Protein AF-A0A940TQE4-F1 (afdb_monomer_lite)

pLDDT: mean 84.97, std 13.06, range [47.72, 95.81]

Radius of gyration: 11.83 Å; chains: 1; bounding box: 35×18×20 Å

Secondary structure (DSSP, 8-state):
---EEEEETTEEEEEE-HHHHHT-HHHHHHHH-HHHHHHTTS----

Structure (mmCIF, N/CA/C/O backbone):
data_AF-A0A940TQE4-F1
#
_entry.id   AF-A0A940TQE4-F1
#
loop_
_atom_site.group_PDB
_atom_site.id
_atom_site.type_symbol
_atom_site.label_atom_id
_atom_site.label_alt_id
_atom_site.label_comp_id
_atom_site.label_asym_id
_atom_site.label_entity_id
_atom_site.label_seq_id
_atom_site.pdbx_PDB_ins_code
_atom_site.Cartn_x
_atom_site.Cartn_y
_atom_site.Cartn_z
_atom_site.occupancy
_atom_site.B_iso_or_equiv
_atom_site.auth_seq_id
_atom_site.auth_comp_id
_atom_site.auth_asym_id
_atom_site.auth_atom_id
_atom_site.pdbx_PDB_model_num
ATOM 1 N N . ALA A 1 1 ? -8.770 12.552 14.197 1.00 65.81 1 ALA A N 1
ATOM 2 C CA . ALA A 1 1 ? -7.677 11.777 13.595 1.00 65.81 1 ALA A CA 1
ATOM 3 C C . ALA A 1 1 ? -8.220 11.243 12.291 1.00 65.81 1 ALA A C 1
ATOM 5 O O . ALA A 1 1 ? -9.276 10.623 12.323 1.00 65.81 1 ALA A O 1
ATOM 6 N N . ASP A 1 2 ? -7.584 11.575 11.177 1.00 84.44 2 ASP A N 1
ATOM 7 C CA . ASP A 1 2 ? -7.970 11.050 9.872 1.00 84.44 2 ASP A CA 1
ATOM 8 C C . ASP A 1 2 ? -7.344 9.663 9.697 1.00 84.44 2 ASP A C 1
ATOM 10 O O . ASP A 1 2 ? -6.139 9.488 9.888 1.00 84.44 2 ASP A O 1
ATOM 14 N N . GLU A 1 3 ? -8.177 8.668 9.406 1.00 91.19 3 GLU A N 1
ATOM 15 C CA . GLU A 1 3 ? -7.745 7.305 9.103 1.00 91.19 3 GLU A CA 1
ATOM 16 C C . GLU A 1 3 ? -7.734 7.108 7.588 1.00 91.19 3 GLU A C 1
ATOM 18 O O . GLU A 1 3 ? -8.674 7.477 6.880 1.00 91.19 3 GLU A O 1
ATOM 23 N N . ILE A 1 4 ? -6.647 6.530 7.088 1.00 94.12 4 ILE A N 1
ATOM 24 C CA . ILE A 1 4 ? -6.425 6.256 5.675 1.00 94.12 4 ILE A CA 1
ATOM 25 C C . ILE A 1 4 ? -6.404 4.747 5.484 1.00 94.12 4 ILE A C 1
ATOM 27 O O . ILE A 1 4 ? -5.692 4.033 6.186 1.00 94.12 4 ILE A O 1
ATOM 31 N N . VAL A 1 5 ? -7.132 4.273 4.474 1.00 95.12 5 VAL A N 1
ATOM 32 C CA . VAL A 1 5 ? -7.060 2.893 3.988 1.00 95.12 5 VAL A CA 1
ATOM 33 C C . VAL A 1 5 ? -6.430 2.891 2.602 1.00 95.12 5 VAL A C 1
ATOM 35 O O . VAL A 1 5 ? -6.914 3.548 1.683 1.00 95.12 5 VAL A O 1
ATOM 38 N N . VAL A 1 6 ? -5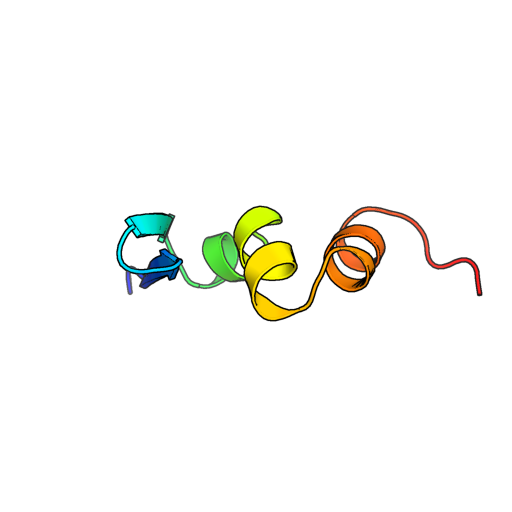.363 2.111 2.448 1.00 94.38 6 VAL A N 1
ATOM 39 C CA . VAL A 1 6 ? -4.686 1.877 1.172 1.00 94.38 6 VAL A CA 1
ATOM 40 C C . VAL A 1 6 ? -5.139 0.538 0.608 1.00 94.38 6 VAL A C 1
ATOM 42 O O . VAL A 1 6 ? -5.096 -0.484 1.300 1.00 94.38 6 VAL A O 1
ATOM 45 N N . LEU A 1 7 ? -5.557 0.538 -0.657 1.00 95.00 7 LEU A N 1
ATOM 46 C CA . LEU A 1 7 ? -6.002 -0.651 -1.376 1.00 95.00 7 LEU A CA 1
ATOM 47 C C . LEU A 1 7 ? -5.063 -0.943 -2.548 1.00 95.00 7 LEU A C 1
ATOM 49 O O . LEU A 1 7 ? -4.770 -0.053 -3.340 1.00 95.00 7 LEU A O 1
ATOM 53 N N . ASP A 1 8 ? -4.676 -2.206 -2.690 1.00 91.44 8 ASP A N 1
ATOM 54 C CA . ASP A 1 8 ? -3.938 -2.735 -3.833 1.00 91.44 8 ASP A CA 1
ATOM 55 C C . ASP A 1 8 ? -4.812 -3.767 -4.558 1.00 91.44 8 ASP A C 1
ATOM 57 O O . ASP A 1 8 ? -5.294 -4.723 -3.948 1.00 91.44 8 ASP A O 1
ATOM 61 N N . PHE A 1 9 ? -5.114 -3.524 -5.837 1.00 91.75 9 PHE A N 1
ATOM 62 C CA . PHE A 1 9 ? -6.034 -4.339 -6.652 1.00 91.75 9 PHE A CA 1
ATOM 63 C C . PHE A 1 9 ? -7.341 -4.744 -5.933 1.00 91.75 9 PHE A C 1
ATOM 65 O O . PHE A 1 9 ? -7.808 -5.881 -6.024 1.00 91.75 9 PHE A O 1
ATOM 72 N N . GLY A 1 10 ? -7.938 -3.807 -5.188 1.00 93.75 10 GLY A N 1
ATOM 73 C CA . GLY A 1 10 ? -9.189 -4.024 -4.449 1.00 93.75 10 GLY A CA 1
ATOM 74 C C . GLY A 1 10 ? -9.040 -4.796 -3.131 1.00 93.75 10 GLY A C 1
ATOM 75 O O . GLY A 1 10 ? -10.046 -5.148 -2.518 1.00 93.75 10 GLY A O 1
ATOM 76 N N . ARG A 1 11 ? -7.811 -5.056 -2.670 1.00 94.56 11 ARG A N 1
ATOM 77 C CA . ARG A 1 11 ? -7.512 -5.686 -1.376 1.00 94.56 11 ARG A CA 1
ATOM 78 C C . ARG A 1 11 ? -6.843 -4.687 -0.443 1.00 94.56 11 ARG A C 1
ATOM 80 O O . ARG A 1 11 ? -6.035 -3.877 -0.878 1.00 94.56 11 ARG A O 1
ATOM 87 N N . LYS A 1 12 ? -7.154 -4.753 0.854 1.00 95.31 12 LYS A N 1
ATOM 88 C CA . LYS A 1 12 ? -6.538 -3.866 1.849 1.00 95.31 12 LYS A CA 1
ATOM 89 C C . LYS A 1 12 ? -5.043 -4.150 1.981 1.00 95.31 12 LYS A C 1
ATOM 91 O O . LYS A 1 12 ? -4.659 -5.263 2.333 1.00 95.31 12 LYS A O 1
ATOM 96 N N . LEU A 1 13 ? -4.234 -3.127 1.726 1.00 94.69 13 LEU A N 1
ATOM 97 C CA . LEU A 1 13 ? -2.778 -3.157 1.828 1.00 94.69 13 LEU A CA 1
ATOM 98 C C . LEU A 1 13 ? -2.302 -2.623 3.185 1.00 94.69 13 LEU A C 1
ATOM 100 O O . LEU A 1 13 ? -1.463 -3.249 3.834 1.00 94.69 13 LEU A O 1
ATOM 104 N N . ALA A 1 14 ? -2.842 -1.480 3.612 1.00 95.81 14 ALA A N 1
ATOM 105 C CA . ALA A 1 14 ? -2.502 -0.826 4.872 1.00 95.81 14 ALA A CA 1
ATOM 106 C C . ALA A 1 14 ? -3.664 0.044 5.372 1.00 95.81 14 ALA A C 1
ATOM 108 O O . ALA A 1 14 ? -4.516 0.463 4.590 1.00 95.81 14 ALA A O 1
ATOM 109 N N . GLU A 1 15 ? -3.689 0.300 6.674 1.00 95.81 15 GLU A N 1
ATOM 110 C CA . GLU A 1 15 ? -4.651 1.171 7.349 1.00 95.81 15 GLU A CA 1
ATOM 111 C C . GLU A 1 15 ? -3.944 1.865 8.515 1.00 95.81 15 GLU A C 1
ATOM 113 O O . GLU A 1 15 ? -3.149 1.217 9.198 1.00 95.81 15 GLU A O 1
ATOM 118 N N . GLY A 1 16 ? -4.182 3.163 8.697 1.00 94.69 16 GLY A N 1
ATOM 119 C CA . GLY A 1 16 ? -3.545 3.962 9.746 1.00 94.69 16 GLY A CA 1
ATOM 120 C C . GLY A 1 16 ? -3.621 5.462 9.473 1.00 94.69 16 GLY A C 1
ATOM 121 O O . GLY A 1 16 ? -4.332 5.907 8.570 1.00 94.69 16 GLY A O 1
ATOM 122 N N . ASN A 1 17 ? -2.881 6.255 10.244 1.00 95.00 17 ASN A N 1
ATOM 123 C CA . ASN A 1 17 ? -2.793 7.702 10.025 1.00 95.00 17 ASN A CA 1
ATOM 124 C C . ASN A 1 17 ? -1.806 8.060 8.888 1.00 95.00 17 ASN A C 1
ATOM 126 O O . ASN A 1 17 ? -1.038 7.219 8.418 1.00 95.00 17 ASN A O 1
ATOM 130 N N . CYS A 1 18 ? -1.794 9.323 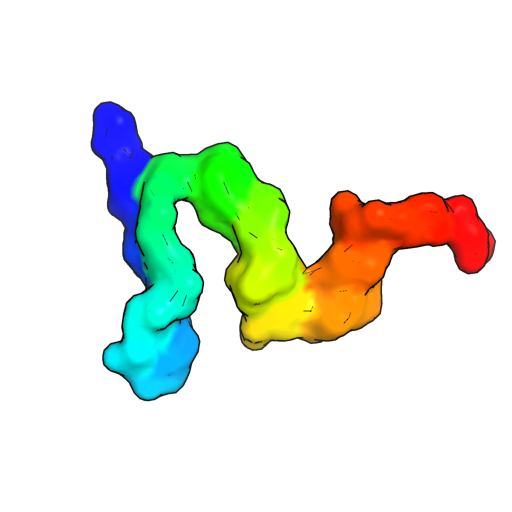8.454 1.00 92.62 18 CYS A N 1
ATOM 131 C CA . CYS A 1 18 ? -0.911 9.850 7.410 1.00 92.62 18 CYS A CA 1
ATOM 132 C C . CYS A 1 18 ? 0.569 9.490 7.621 1.00 92.62 18 CYS A C 1
ATOM 134 O O . CYS A 1 18 ? 1.222 9.004 6.694 1.00 92.62 18 CYS A O 1
ATOM 136 N N . ASP A 1 19 ? 1.097 9.698 8.830 1.00 92.12 19 ASP A N 1
ATOM 137 C CA . ASP A 1 19 ? 2.495 9.393 9.161 1.00 92.12 19 ASP A CA 1
ATOM 138 C C . ASP A 1 19 ? 2.806 7.893 9.035 1.00 92.12 19 ASP A C 1
ATOM 140 O O . ASP A 1 19 ? 3.818 7.501 8.452 1.00 92.12 19 ASP A O 1
ATOM 144 N N . GLU A 1 20 ? 1.898 7.037 9.505 1.00 92.12 20 GLU A N 1
ATOM 145 C CA . GLU A 1 20 ? 2.066 5.582 9.452 1.00 92.12 20 GLU A CA 1
ATOM 146 C C . GLU A 1 20 ? 1.998 5.054 8.016 1.00 92.12 20 GLU A C 1
ATOM 148 O O . GLU A 1 20 ? 2.799 4.203 7.627 1.00 92.12 20 GLU A O 1
ATOM 153 N N . ILE A 1 21 ? 1.061 5.568 7.212 1.00 93.75 21 ILE A N 1
ATOM 154 C CA . ILE A 1 21 ? 0.879 5.155 5.817 1.00 93.75 21 ILE A CA 1
ATOM 155 C C . ILE A 1 21 ? 2.036 5.635 4.940 1.00 93.75 21 ILE A C 1
ATOM 157 O O . ILE A 1 21 ? 2.545 4.856 4.134 1.00 93.75 21 ILE A O 1
ATOM 161 N N . SER A 1 22 ? 2.478 6.884 5.107 1.00 89.75 22 SER A N 1
ATOM 162 C CA . SER A 1 22 ? 3.561 7.463 4.299 1.00 89.75 22 SER A CA 1
ATOM 163 C C . SER A 1 22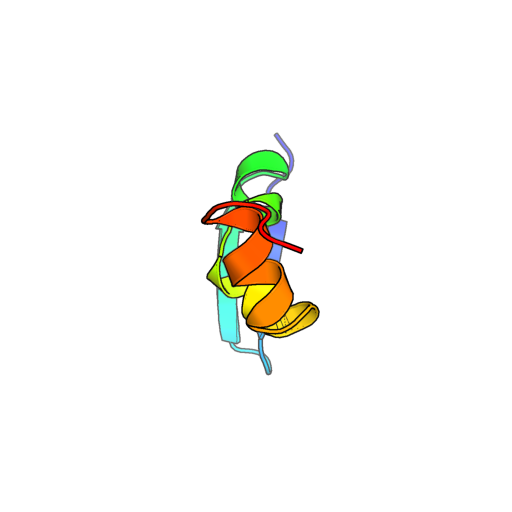 ? 4.911 6.778 4.522 1.00 89.75 22 SER A C 1
ATOM 165 O O . SER A 1 22 ? 5.691 6.665 3.579 1.00 89.75 22 SER A O 1
ATOM 167 N N . CYS A 1 23 ? 5.165 6.256 5.727 1.00 91.06 23 CYS A N 1
ATOM 168 C CA . CYS A 1 23 ? 6.378 5.499 6.047 1.00 91.06 23 CYS A CA 1
ATOM 169 C C . CYS A 1 23 ? 6.230 3.980 5.833 1.00 91.06 23 CYS A C 1
ATOM 171 O O . CYS A 1 23 ? 7.173 3.220 6.072 1.00 91.06 23 CYS A O 1
ATOM 173 N N . ASN A 1 24 ? 5.063 3.496 5.397 1.00 92.38 24 ASN A N 1
ATOM 174 C CA . ASN A 1 24 ? 4.824 2.067 5.240 1.00 92.38 24 ASN A CA 1
ATOM 175 C C . ASN A 1 24 ? 5.544 1.521 4.000 1.00 92.38 24 ASN A C 1
ATOM 177 O O . ASN A 1 24 ? 5.153 1.784 2.863 1.00 92.38 24 ASN A O 1
ATOM 181 N N . ARG A 1 25 ? 6.552 0.670 4.222 1.00 91.94 25 ARG A N 1
ATOM 182 C CA . ARG A 1 25 ? 7.339 0.033 3.154 1.00 91.94 25 ARG A CA 1
ATOM 183 C C . ARG A 1 25 ? 6.480 -0.638 2.076 1.00 91.94 25 ARG A C 1
ATOM 185 O O . ARG A 1 25 ? 6.814 -0.515 0.904 1.00 91.94 25 ARG A O 1
ATOM 192 N N . LYS A 1 26 ? 5.388 -1.319 2.444 1.00 91.50 26 LYS A N 1
ATOM 193 C CA . LYS A 1 26 ? 4.522 -2.012 1.472 1.00 91.50 26 LYS A CA 1
ATOM 194 C C . LYS A 1 26 ? 3.774 -1.029 0.577 1.00 91.50 26 LYS A C 1
ATOM 196 O O . LYS A 1 26 ? 3.591 -1.300 -0.602 1.00 91.50 26 LYS A O 1
ATOM 201 N N . VAL A 1 27 ? 3.355 0.106 1.139 1.00 93.25 27 VAL A N 1
ATOM 202 C CA . VAL A 1 27 ? 2.698 1.184 0.389 1.00 93.25 27 VAL A CA 1
ATOM 203 C C . VAL A 1 27 ? 3.702 1.816 -0.569 1.00 93.25 27 VAL A C 1
ATOM 205 O O . VAL A 1 27 ? 3.438 1.909 -1.761 1.00 93.25 27 VAL A O 1
ATOM 208 N N . ILE A 1 28 ? 4.887 2.173 -0.072 1.00 92.25 28 ILE A N 1
ATOM 209 C CA . ILE A 1 28 ? 5.955 2.761 -0.889 1.00 92.25 28 ILE A CA 1
ATOM 210 C C . ILE A 1 28 ? 6.320 1.832 -2.055 1.00 92.25 28 ILE A C 1
ATOM 212 O O . ILE A 1 28 ? 6.374 2.280 -3.195 1.00 92.25 28 ILE A O 1
ATOM 216 N N . GLU A 1 29 ? 6.511 0.539 -1.797 1.00 91.38 29 GLU A N 1
ATOM 217 C CA . GLU A 1 29 ? 6.847 -0.439 -2.833 1.00 91.38 29 GLU A CA 1
ATOM 218 C C . GLU A 1 29 ? 5.738 -0.5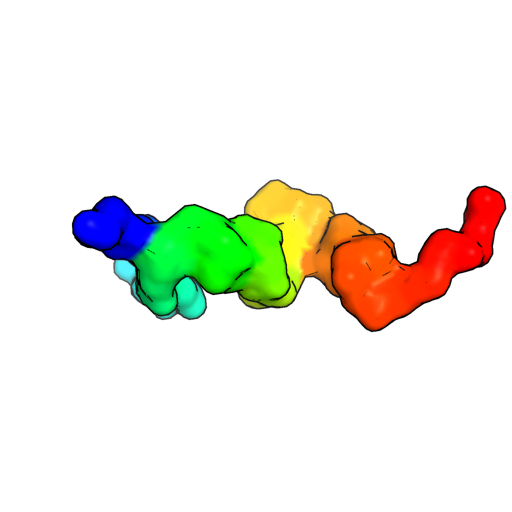96 -3.885 1.00 91.38 29 GLU A C 1
ATOM 220 O O . GLU A 1 29 ? 6.037 -0.608 -5.077 1.00 91.38 29 GLU A O 1
ATOM 225 N N . ALA A 1 30 ? 4.469 -0.656 -3.468 1.00 90.25 30 ALA A N 1
ATOM 226 C CA . ALA A 1 30 ? 3.338 -0.829 -4.382 1.00 90.25 30 ALA A CA 1
ATOM 227 C C . ALA A 1 30 ? 3.131 0.364 -5.338 1.00 90.25 30 ALA A C 1
ATOM 229 O O . ALA A 1 30 ? 2.674 0.165 -6.462 1.00 90.25 30 ALA A O 1
ATOM 230 N N . TYR A 1 31 ? 3.472 1.592 -4.920 1.00 87.38 31 TYR A N 1
ATOM 231 C CA . TYR A 1 31 ? 3.256 2.806 -5.727 1.00 87.38 31 TYR A CA 1
ATOM 232 C C . TYR A 1 31 ? 4.518 3.363 -6.394 1.00 87.38 31 TYR A 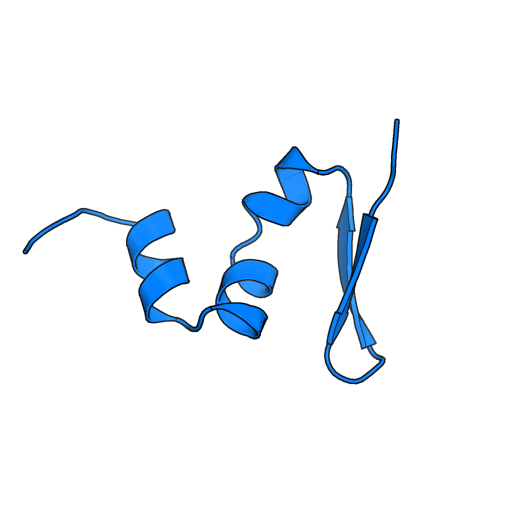C 1
ATOM 234 O O . TYR A 1 31 ? 4.430 3.909 -7.492 1.00 87.38 31 TYR A O 1
ATOM 242 N N . LEU A 1 32 ? 5.676 3.270 -5.736 1.00 89.06 32 LEU A N 1
ATOM 243 C CA . LEU A 1 32 ? 6.938 3.877 -6.182 1.00 89.06 32 LEU A CA 1
ATOM 244 C C . LEU A 1 32 ? 7.996 2.837 -6.578 1.00 89.06 32 LEU A C 1
ATOM 246 O O . LEU A 1 32 ? 9.020 3.194 -7.158 1.00 89.06 32 LEU A O 1
ATOM 250 N N . GLY A 1 33 ? 7.752 1.558 -6.287 1.00 88.19 33 GLY A N 1
ATOM 251 C CA . GLY A 1 33 ? 8.684 0.470 -6.550 1.00 88.19 33 GLY A CA 1
ATOM 252 C C . GLY A 1 33 ? 9.724 0.267 -5.446 1.00 88.19 33 GLY A C 1
ATOM 253 O O . GLY A 1 33 ? 9.884 1.060 -4.511 1.00 88.19 33 GLY A O 1
ATOM 254 N N . SER A 1 34 ? 10.446 -0.847 -5.553 1.00 83.56 34 SER A N 1
ATOM 255 C CA . SER A 1 34 ? 11.369 -1.326 -4.522 1.00 83.56 34 SER A CA 1
ATOM 256 C C . SER A 1 34 ? 12.604 -0.430 -4.353 1.00 83.56 34 SER A C 1
ATOM 258 O O . SER A 1 34 ? 13.127 -0.333 -3.246 1.00 83.56 34 SER A O 1
ATOM 260 N N . ASP A 1 35 ? 13.048 0.278 -5.400 1.00 84.75 35 ASP A N 1
ATOM 261 C CA . ASP A 1 35 ? 14.150 1.249 -5.316 1.00 84.75 35 ASP A CA 1
ATOM 262 C C . ASP A 1 35 ? 13.853 2.357 -4.298 1.00 84.75 35 ASP A C 1
ATOM 264 O O . ASP A 1 35 ? 14.650 2.596 -3.392 1.00 84.75 35 ASP A O 1
ATOM 268 N N . TYR A 1 36 ? 12.660 2.958 -4.350 1.00 80.19 36 TYR A N 1
ATOM 269 C CA . TYR A 1 36 ? 12.235 3.968 -3.373 1.00 80.19 36 TYR A CA 1
ATOM 270 C C . TYR A 1 36 ? 12.096 3.400 -1.957 1.00 80.19 36 TYR A C 1
ATOM 272 O O . TYR A 1 36 ? 12.492 4.049 -0.987 1.00 80.19 36 TYR A O 1
ATOM 280 N N . ALA A 1 37 ? 11.605 2.167 -1.824 1.00 77.69 37 ALA A N 1
ATOM 281 C CA . ALA A 1 37 ? 11.511 1.483 -0.534 1.00 77.69 37 ALA A CA 1
ATOM 282 C C . ALA A 1 37 ? 12.887 1.153 0.083 1.00 77.69 37 ALA A C 1
ATOM 284 O O . ALA A 1 37 ? 13.013 1.048 1.310 1.00 77.69 37 ALA A O 1
ATOM 285 N N . ASN A 1 38 ? 13.914 0.986 -0.753 1.00 76.88 38 ASN A N 1
ATOM 286 C CA . ASN A 1 38 ? 15.294 0.787 -0.323 1.00 76.88 38 ASN A CA 1
ATOM 287 C C . ASN A 1 38 ? 15.945 2.111 0.092 1.00 76.88 38 ASN A C 1
A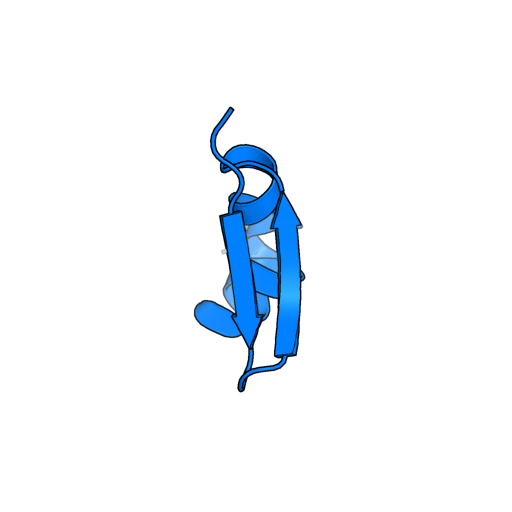TOM 289 O O . ASN A 1 38 ? 16.558 2.155 1.156 1.00 76.88 38 ASN A O 1
ATOM 293 N N . ILE A 1 39 ? 15.719 3.202 -0.653 1.00 73.69 39 ILE A N 1
ATOM 294 C CA . ILE A 1 39 ? 16.210 4.546 -0.289 1.00 73.69 39 ILE A CA 1
ATOM 295 C C . ILE A 1 39 ? 15.607 5.005 1.049 1.00 73.69 39 ILE A C 1
ATOM 297 O O . ILE A 1 39 ? 16.310 5.556 1.893 1.00 73.69 39 ILE A O 1
ATOM 301 N N . ALA A 1 40 ? 14.323 4.718 1.285 1.00 68.50 40 ALA A N 1
ATOM 302 C CA . ALA A 1 40 ? 13.661 5.003 2.559 1.00 68.50 40 ALA A CA 1
ATOM 303 C C . ALA A 1 40 ? 14.169 4.129 3.727 1.00 68.50 40 ALA A C 1
ATOM 305 O O . ALA A 1 40 ? 13.952 4.471 4.887 1.00 68.50 40 ALA A O 1
ATOM 306 N N . GLY A 1 41 ? 14.818 2.994 3.437 1.00 64.06 41 GLY A N 1
ATOM 307 C CA . GLY A 1 41 ? 15.209 1.987 4.428 1.00 64.06 41 GLY A CA 1
ATOM 308 C C . GLY A 1 41 ? 16.713 1.828 4.674 1.00 64.06 41 GLY A C 1
ATOM 309 O O . GLY A 1 41 ? 17.078 1.159 5.640 1.00 64.06 41 GLY A O 1
ATOM 310 N N . GLY A 1 42 ? 17.597 2.394 3.849 1.00 61.69 42 GLY A N 1
ATOM 311 C CA . GLY A 1 42 ? 19.035 2.204 4.026 1.00 61.69 42 GLY A CA 1
ATOM 312 C C . GLY A 1 42 ? 19.902 2.978 3.036 1.00 61.69 42 GLY A C 1
ATOM 313 O O . GLY A 1 42 ? 19.814 2.769 1.836 1.00 61.69 42 GLY A O 1
ATOM 314 N N . ASN A 1 43 ? 20.763 3.829 3.600 1.00 62.88 43 ASN A N 1
ATOM 315 C CA . ASN A 1 43 ? 21.966 4.449 3.036 1.00 62.88 43 ASN A CA 1
ATOM 316 C C . ASN A 1 43 ? 21.969 4.836 1.546 1.00 62.88 43 ASN A C 1
ATOM 318 O O . ASN A 1 43 ? 22.226 4.038 0.649 1.00 62.88 43 ASN A O 1
ATOM 322 N N . HIS A 1 44 ? 21.888 6.150 1.347 1.00 47.72 44 HIS A N 1
ATOM 323 C CA . HIS A 1 44 ? 22.459 6.875 0.222 1.00 47.72 44 HIS A CA 1
ATOM 324 C C . HIS A 1 44 ? 23.926 6.455 -0.006 1.00 47.72 44 HIS A C 1
ATOM 326 O O . HIS A 1 44 ? 24.813 6.729 0.803 1.00 47.72 44 HIS A O 1
ATOM 332 N N . SER A 1 45 ? 24.184 5.741 -1.095 1.00 52.59 45 SER A N 1
ATOM 333 C CA . SER A 1 45 ? 25.518 5.545 -1.661 1.00 52.59 45 SER A CA 1
ATOM 334 C C . SER A 1 45 ? 25.378 5.632 -3.174 1.00 52.59 45 SER A C 1
ATOM 336 O O . SER A 1 45 ? 25.108 4.640 -3.846 1.00 52.59 45 SER A O 1
ATOM 338 N N . GLY A 1 46 ? 25.483 6.859 -3.671 1.00 52.38 46 GLY A N 1
ATOM 339 C CA . GLY A 1 46 ? 25.508 7.235 -5.077 1.00 52.38 46 GLY A CA 1
ATOM 340 C C . GLY A 1 46 ? 25.999 8.664 -5.178 1.00 52.38 46 GLY A C 1
ATOM 341 O O . GLY A 1 46 ? 25.387 9.508 -4.490 1.00 52.38 46 GLY A O 1
#

Sequence (46 aa):
ADEIVVLDFGRKLAEGNCDEISCNRKVIEAYLGSDYANIAGGNHSG

Foldseek 3Di:
DDKDFDDDPNHTDDIDDPVCQVLDLSNCCRPVNVVRSDVSPDDDDD